Protein AF-A0AAV0XT22-F1 (afdb_monomer_lite)

Organism: NCBI:txid13131

Sequence (83 aa):
MKSENNEICYLEDCLTPKYFDSTVKCSMQIANYNKLTDSFASPFIILKLGHLINQCCDIAEFIKFKEQDGQSEKIKQEYEYII

pLDDT: mean 82.49, std 13.46, range [42.88, 97.12]

Structure (mmCIF, N/CA/C/O backbone):
data_AF-A0AAV0XT22-F1
#
_entry.id   AF-A0AAV0XT22-F1
#
loop_
_atom_site.group_PDB
_atom_site.id
_atom_site.type_symbol
_atom_site.label_atom_id
_atom_site.label_alt_id
_atom_site.label_comp_id
_atom_site.label_asym_id
_atom_site.label_entity_id
_atom_site.label_seq_id
_atom_site.pdbx_PDB_ins_code
_atom_site.Cartn_x
_atom_site.Cartn_y
_atom_site.Cartn_z
_atom_site.occupancy
_atom_site.B_iso_or_equiv
_atom_site.auth_seq_id
_atom_site.auth_comp_id
_atom_site.auth_asym_id
_atom_site.auth_atom_id
_atom_site.pdbx_PDB_model_num
ATOM 1 N N . MET A 1 1 ? -12.194 2.597 -20.091 1.00 42.88 1 MET A N 1
ATOM 2 C CA . MET A 1 1 ? -11.970 3.035 -18.697 1.00 42.88 1 MET A CA 1
ATOM 3 C C . MET A 1 1 ? -12.185 1.830 -17.804 1.00 42.88 1 MET A C 1
ATOM 5 O O . MET A 1 1 ? -13.194 1.159 -17.976 1.00 42.88 1 MET A O 1
ATOM 9 N N . LYS A 1 2 ? -11.212 1.468 -16.959 1.00 55.66 2 LYS A N 1
ATOM 10 C CA . LYS A 1 2 ? -11.447 0.434 -15.940 1.00 55.66 2 LYS A CA 1
ATOM 11 C C . LYS A 1 2 ? -12.440 1.023 -14.942 1.00 55.66 2 LYS A C 1
ATOM 13 O O . LYS A 1 2 ? -12.287 2.187 -14.600 1.00 55.66 2 LYS A O 1
ATOM 18 N N . SER A 1 3 ? -13.452 0.252 -14.563 1.00 63.31 3 SER A N 1
ATOM 19 C CA . SER A 1 3 ? -14.452 0.625 -13.563 1.00 63.31 3 SER A CA 1
ATOM 20 C C . SER A 1 3 ? -13.752 1.131 -12.303 1.00 63.31 3 SER A C 1
ATOM 22 O O . SER A 1 3 ? -13.072 0.359 -11.624 1.00 63.31 3 SER A O 1
ATOM 24 N N . GLU A 1 4 ? -13.856 2.433 -12.057 1.00 69.88 4 GLU A N 1
ATOM 25 C CA . GLU A 1 4 ? -13.406 3.057 -10.819 1.00 69.88 4 GLU A CA 1
ATOM 26 C C . GLU A 1 4 ? -14.219 2.469 -9.659 1.00 69.88 4 GLU A C 1
ATOM 28 O O . GLU A 1 4 ? -15.401 2.146 -9.815 1.00 69.88 4 GLU A O 1
ATOM 33 N N . ASN A 1 5 ? -13.566 2.243 -8.517 1.00 75.50 5 ASN A N 1
ATOM 34 C CA . ASN A 1 5 ? -14.271 1.781 -7.330 1.00 75.50 5 ASN A CA 1
ATOM 35 C C . ASN A 1 5 ? -14.975 2.980 -6.692 1.00 75.50 5 ASN A C 1
ATOM 37 O O . ASN A 1 5 ? -14.356 3.741 -5.953 1.00 75.50 5 ASN A O 1
ATOM 41 N N . ASN A 1 6 ? -16.267 3.126 -6.980 1.00 81.81 6 ASN A N 1
ATOM 42 C CA . ASN A 1 6 ? -17.089 4.230 -6.482 1.00 81.81 6 ASN A CA 1
ATOM 43 C C . ASN A 1 6 ? -17.345 4.171 -4.963 1.00 81.81 6 ASN A C 1
ATOM 45 O O . ASN A 1 6 ? -17.986 5.067 -4.426 1.00 81.81 6 ASN A O 1
ATOM 49 N N . GLU A 1 7 ? -16.877 3.127 -4.270 1.00 86.06 7 GLU A N 1
ATOM 50 C CA . GLU A 1 7 ? -16.968 3.001 -2.812 1.00 86.06 7 GLU A CA 1
ATOM 51 C C . GLU A 1 7 ? -15.755 3.595 -2.069 1.00 86.06 7 GLU A C 1
ATOM 53 O O . GLU A 1 7 ? -15.685 3.491 -0.842 1.00 86.06 7 GLU A O 1
ATOM 58 N N . ILE A 1 8 ? -14.779 4.159 -2.792 1.00 85.75 8 ILE A N 1
ATOM 59 C CA . ILE A 1 8 ? -13.631 4.881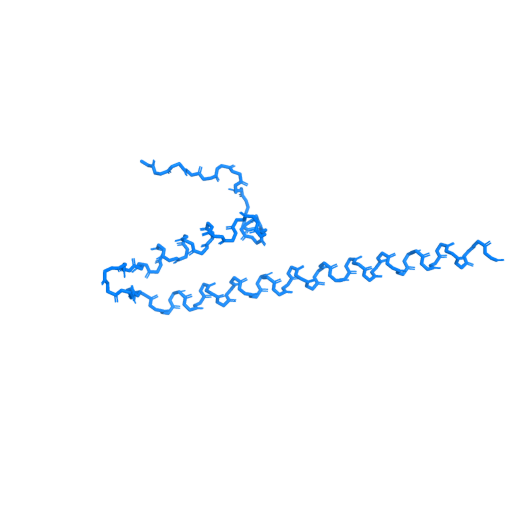 -2.229 1.00 85.75 8 ILE A CA 1
ATOM 60 C C . ILE A 1 8 ? -13.862 6.372 -2.481 1.00 85.75 8 ILE A C 1
ATOM 62 O O . ILE A 1 8 ? -13.679 6.850 -3.600 1.00 85.75 8 ILE A O 1
ATOM 66 N N . CYS A 1 9 ? -14.271 7.105 -1.448 1.00 85.62 9 CYS A N 1
ATOM 67 C CA . CYS A 1 9 ? -14.607 8.527 -1.545 1.00 85.62 9 CYS A CA 1
ATOM 68 C C . CYS A 1 9 ? -13.545 9.416 -0.888 1.00 85.62 9 CYS A C 1
ATOM 70 O O . CYS A 1 9 ? -13.319 10.544 -1.329 1.00 85.62 9 CYS A O 1
ATOM 72 N N . TYR A 1 10 ? -12.881 8.905 0.148 1.00 83.88 10 TYR A N 1
ATOM 73 C CA . TYR A 1 10 ? -11.906 9.623 0.958 1.00 83.88 10 TYR A CA 1
ATOM 74 C C . TYR A 1 10 ? -10.570 8.879 1.009 1.00 83.88 10 TYR A C 1
ATOM 76 O O . TYR A 1 10 ? -10.490 7.671 0.802 1.00 83.88 10 TYR A O 1
ATOM 84 N N . LEU A 1 11 ? -9.487 9.598 1.315 1.00 78.25 11 LEU A N 1
ATOM 85 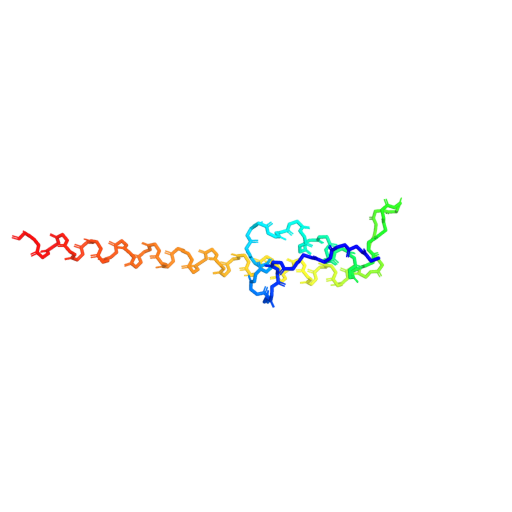C CA . LEU A 1 11 ? -8.153 8.995 1.431 1.00 78.25 11 LEU A CA 1
ATOM 86 C C . LEU A 1 11 ? -8.091 7.939 2.545 1.00 78.25 11 LEU A C 1
ATOM 88 O O . LEU A 1 11 ? -7.420 6.922 2.409 1.00 78.25 11 LEU A O 1
ATOM 92 N N . GLU A 1 12 ? -8.802 8.193 3.635 1.00 79.94 12 GLU A N 1
ATOM 93 C CA . GLU A 1 12 ? -8.939 7.295 4.782 1.00 79.94 12 GLU A CA 1
ATOM 94 C C . GLU A 1 12 ? -9.634 5.978 4.418 1.00 79.94 12 GLU A C 1
ATOM 96 O O . GLU A 1 12 ? -9.288 4.941 4.983 1.00 79.94 12 GLU A O 1
ATOM 101 N N . ASP A 1 13 ? -10.506 5.964 3.402 1.00 83.81 13 ASP A N 1
ATOM 102 C CA . ASP A 1 13 ? -11.084 4.717 2.902 1.00 83.81 13 ASP A CA 1
ATOM 103 C C . ASP A 1 13 ? -9.971 3.773 2.435 1.00 83.81 13 ASP A C 1
ATOM 105 O O . ASP A 1 13 ? -9.987 2.598 2.790 1.00 83.81 13 ASP A O 1
ATOM 109 N N . CYS A 1 14 ? -8.936 4.275 1.751 1.00 83.25 14 CYS A N 1
ATOM 110 C CA . CYS A 1 14 ? -7.791 3.476 1.288 1.00 83.25 14 CYS A CA 1
ATOM 111 C C . CYS A 1 14 ? -7.007 2.783 2.416 1.00 83.25 14 CYS A C 1
ATOM 113 O O . CYS A 1 14 ? -6.191 1.906 2.121 1.00 83.25 14 CYS A O 1
ATOM 115 N N . LEU A 1 15 ? -7.237 3.174 3.675 1.00 78.81 15 LEU A N 1
ATOM 116 C CA . LEU A 1 15 ? -6.642 2.577 4.871 1.00 78.81 15 LEU A CA 1
ATOM 117 C C . LEU A 1 15 ? -7.474 1.417 5.427 1.00 78.81 15 LEU A C 1
ATOM 119 O O . LEU A 1 15 ? -6.990 0.660 6.267 1.00 78.81 15 LEU A O 1
ATOM 123 N N . THR A 1 16 ? -8.716 1.239 4.966 1.00 82.69 16 THR A N 1
ATOM 124 C CA . THR A 1 16 ? -9.491 0.058 5.346 1.00 82.69 16 THR A CA 1
ATOM 125 C C . THR A 1 16 ? -8.926 -1.203 4.687 1.00 82.69 16 THR A C 1
ATOM 127 O O . THR A 1 16 ? -8.697 -1.217 3.472 1.00 82.69 16 THR A O 1
ATOM 130 N N . PRO A 1 17 ? -8.776 -2.314 5.440 1.00 84.00 17 PRO A N 1
ATOM 131 C CA . PRO A 1 17 ? -8.203 -3.554 4.914 1.00 84.00 17 PRO A CA 1
ATOM 132 C C . PRO A 1 17 ? -8.890 -4.073 3.644 1.00 84.00 17 PRO A C 1
ATOM 134 O O . PRO A 1 17 ? -8.228 -4.639 2.778 1.00 84.00 17 PRO A O 1
ATOM 137 N N . LYS A 1 18 ? -10.201 -3.826 3.487 1.00 86.50 18 LYS A N 1
ATOM 138 C CA . LYS A 1 18 ? -10.973 -4.234 2.300 1.00 86.50 18 LYS A CA 1
ATOM 139 C C . LYS A 1 18 ? -10.462 -3.639 0.983 1.00 86.50 18 LYS A C 1
ATOM 141 O O . LYS A 1 18 ? -10.728 -4.208 -0.071 1.00 86.50 18 LYS A O 1
ATOM 146 N N . TYR A 1 19 ? -9.743 -2.518 1.024 1.00 89.38 19 TYR A N 1
ATOM 147 C CA . TYR A 1 19 ? -9.215 -1.860 -0.169 1.00 89.38 19 TYR A CA 1
ATOM 148 C C . TYR A 1 19 ? -7.695 -1.972 -0.305 1.00 89.38 19 TYR A C 1
ATOM 150 O O . TYR A 1 19 ? -7.156 -1.454 -1.280 1.00 89.38 19 TYR A O 1
ATOM 158 N N . PHE A 1 20 ? -7.007 -2.688 0.594 1.00 87.00 20 PHE A N 1
ATOM 159 C CA . PHE A 1 20 ? -5.545 -2.806 0.593 1.00 87.00 20 PHE A CA 1
ATOM 160 C C . PHE A 1 20 ? -4.980 -3.223 -0.774 1.00 87.00 20 PHE A C 1
ATOM 162 O O . PHE A 1 20 ? -4.127 -2.532 -1.327 1.00 87.00 20 PHE A O 1
ATOM 169 N N . ASP A 1 21 ? -5.522 -4.282 -1.382 1.00 90.12 21 ASP A N 1
ATOM 170 C CA . ASP A 1 21 ? -5.081 -4.755 -2.702 1.00 90.12 21 ASP A CA 1
ATOM 171 C C . ASP A 1 21 ? -5.287 -3.709 -3.805 1.00 90.12 21 ASP A C 1
ATOM 173 O O . ASP A 1 21 ? -4.471 -3.581 -4.723 1.00 90.12 21 ASP A O 1
ATOM 177 N N . SER A 1 22 ? -6.377 -2.940 -3.718 1.00 90.88 22 SER A N 1
ATOM 178 C CA . SER A 1 22 ? -6.652 -1.845 -4.653 1.00 90.88 22 SER A CA 1
ATOM 179 C C . SER A 1 22 ? -5.640 -0.719 -4.472 1.00 90.88 22 SER A C 1
ATOM 181 O O . SER A 1 22 ? -5.070 -0.258 -5.460 1.00 90.88 22 SER A O 1
ATOM 183 N N . THR A 1 23 ? -5.350 -0.339 -3.226 1.00 90.62 23 THR A N 1
ATOM 184 C CA . THR A 1 23 ? -4.333 0.657 -2.879 1.00 90.62 23 THR A CA 1
ATOM 185 C C . THR A 1 23 ? -2.957 0.231 -3.394 1.00 90.62 23 THR A C 1
ATOM 187 O O . THR A 1 23 ? -2.337 0.983 -4.144 1.00 90.62 23 THR A O 1
ATOM 190 N N . VAL A 1 24 ? -2.517 -1.001 -3.109 1.00 91.50 24 VAL A N 1
ATOM 191 C CA . VAL A 1 24 ? -1.232 -1.553 -3.581 1.00 91.50 24 VAL A CA 1
ATOM 192 C C . VAL A 1 24 ? -1.155 -1.535 -5.104 1.00 91.50 24 VAL A C 1
ATOM 194 O O . VAL A 1 24 ? -0.178 -1.054 -5.681 1.00 91.50 24 VAL A O 1
ATOM 197 N N . LYS A 1 25 ? -2.203 -2.001 -5.785 1.00 92.12 25 LYS A N 1
ATOM 198 C CA . LYS A 1 25 ? -2.258 -2.015 -7.248 1.00 92.12 25 LYS A CA 1
ATOM 199 C C . LYS A 1 25 ? -2.170 -0.609 -7.839 1.00 92.12 25 LYS A C 1
ATOM 201 O O . LYS A 1 25 ? -1.434 -0.414 -8.807 1.00 92.12 25 LYS A O 1
ATOM 206 N N . CYS A 1 26 ? -2.876 0.364 -7.267 1.00 91.69 26 CYS A N 1
ATOM 207 C CA . CYS A 1 26 ? -2.783 1.765 -7.673 1.00 91.69 26 CYS A CA 1
ATOM 208 C C . CYS A 1 26 ? -1.372 2.322 -7.437 1.00 91.69 26 CYS A C 1
ATOM 210 O O . CYS A 1 26 ? -0.813 2.959 -8.328 1.00 91.69 26 CYS A O 1
ATOM 212 N N . SER A 1 27 ? -0.737 2.018 -6.300 1.00 92.88 27 SER A N 1
ATOM 213 C CA . SER A 1 27 ? 0.651 2.415 -6.027 1.00 92.88 27 SER A CA 1
ATOM 214 C C . SER A 1 27 ? 1.632 1.838 -7.047 1.00 92.88 27 SER A C 1
ATOM 216 O O . SER A 1 27 ? 2.509 2.553 -7.532 1.00 92.88 27 SER A O 1
ATOM 218 N N . MET A 1 28 ? 1.457 0.572 -7.439 1.00 94.38 28 MET A N 1
ATOM 219 C CA . MET A 1 28 ? 2.265 -0.057 -8.487 1.00 94.38 28 MET A CA 1
ATOM 220 C C . MET A 1 28 ? 2.074 0.623 -9.846 1.00 94.38 28 MET A C 1
ATOM 222 O O . MET A 1 28 ? 3.039 0.784 -10.593 1.00 94.38 28 MET A O 1
ATOM 226 N N . GLN A 1 29 ? 0.848 1.044 -10.171 1.00 94.44 29 GLN A N 1
ATOM 227 C CA . GLN A 1 29 ? 0.567 1.790 -11.399 1.00 94.44 29 GLN A CA 1
ATOM 228 C C . GLN A 1 29 ? 1.234 3.168 -11.389 1.00 94.44 29 GLN A C 1
ATOM 230 O O . GLN A 1 29 ? 1.893 3.519 -12.362 1.00 94.44 29 GLN A O 1
ATOM 235 N N . ILE A 1 30 ? 1.128 3.913 -10.286 1.00 94.06 30 ILE A N 1
ATOM 236 C CA . ILE A 1 30 ? 1.762 5.233 -10.125 1.00 94.06 30 ILE A CA 1
ATOM 237 C C . ILE A 1 30 ? 3.289 5.128 -10.241 1.00 94.06 30 ILE A C 1
ATOM 239 O O . ILE A 1 30 ? 3.930 5.976 -10.857 1.00 94.06 30 ILE A O 1
ATOM 243 N N . ALA A 1 31 ? 3.882 4.068 -9.692 1.00 96.00 31 ALA A N 1
ATOM 244 C CA . ALA A 1 31 ? 5.318 3.814 -9.777 1.00 96.00 31 ALA A CA 1
ATOM 245 C C . ALA A 1 31 ? 5.772 3.177 -11.107 1.00 96.00 31 ALA A C 1
ATOM 247 O O . ALA A 1 31 ? 6.949 2.821 -11.241 1.00 96.00 31 ALA A O 1
ATOM 248 N N . ASN A 1 32 ? 4.866 3.045 -12.086 1.00 96.19 32 ASN A N 1
ATOM 249 C CA . ASN A 1 32 ? 5.117 2.459 -13.403 1.00 96.19 32 ASN A CA 1
ATOM 250 C C . ASN A 1 32 ? 5.747 1.060 -13.314 1.00 96.19 32 ASN A C 1
ATOM 252 O O . ASN A 1 32 ? 6.822 0.805 -13.863 1.00 96.19 32 ASN A O 1
ATOM 256 N N . TYR A 1 33 ? 5.090 0.156 -12.586 1.00 97.12 33 TYR A N 1
ATOM 257 C CA . TYR A 1 33 ? 5.503 -1.241 -12.500 1.00 97.12 33 TYR A CA 1
ATOM 258 C C . TYR A 1 33 ? 5.412 -1.953 -13.856 1.00 97.12 33 TYR A C 1
ATOM 260 O O . TYR A 1 33 ? 4.354 -1.992 -14.492 1.00 97.12 33 TYR A O 1
ATOM 268 N N . ASN A 1 34 ? 6.513 -2.576 -14.262 1.00 96.31 34 ASN A N 1
ATOM 269 C CA . ASN A 1 34 ? 6.617 -3.410 -15.444 1.00 96.31 34 ASN A CA 1
ATOM 270 C C . ASN A 1 34 ? 6.636 -4.889 -15.045 1.00 96.31 34 ASN A C 1
ATOM 272 O O . ASN A 1 34 ? 7.605 -5.385 -14.478 1.00 96.31 34 ASN A O 1
ATOM 276 N N . LYS A 1 35 ? 5.572 -5.605 -15.417 1.00 94.81 35 LYS A N 1
ATOM 277 C CA . LYS A 1 35 ? 5.415 -7.041 -15.149 1.00 94.81 35 LYS A CA 1
ATOM 278 C C . LYS A 1 35 ? 6.400 -7.932 -15.904 1.00 94.81 35 LYS A C 1
ATOM 280 O O . LYS A 1 35 ? 6.673 -9.030 -15.445 1.00 94.81 35 LYS A O 1
ATOM 285 N N . LEU A 1 36 ? 6.880 -7.506 -17.074 1.00 96.88 36 LEU A N 1
ATOM 286 C CA . LEU A 1 36 ? 7.778 -8.319 -17.904 1.00 96.88 36 LEU A CA 1
ATOM 287 C C . LEU A 1 36 ? 9.192 -8.359 -17.324 1.00 96.88 36 LEU A C 1
ATOM 289 O O . LEU A 1 36 ? 9.880 -9.365 -17.450 1.00 96.88 36 LEU A O 1
ATOM 293 N N . THR A 1 37 ? 9.617 -7.255 -16.711 1.00 96.56 37 THR A N 1
ATOM 294 C CA . THR A 1 37 ? 10.963 -7.079 -16.152 1.00 96.56 37 THR A CA 1
ATOM 295 C C . THR A 1 37 ? 10.988 -7.106 -14.628 1.00 96.56 37 THR A C 1
ATOM 297 O O . THR A 1 37 ? 12.050 -6.902 -14.053 1.00 96.56 37 THR A O 1
ATOM 300 N N . ASP A 1 38 ? 9.827 -7.299 -13.995 1.00 94.75 38 ASP A N 1
ATOM 301 C CA . ASP A 1 38 ? 9.612 -7.218 -12.547 1.00 94.75 38 ASP A CA 1
ATOM 302 C C . ASP A 1 38 ? 10.289 -5.996 -11.906 1.00 94.75 38 ASP A C 1
ATOM 304 O O . ASP A 1 38 ? 11.058 -6.082 -10.951 1.00 94.75 38 ASP A O 1
ATOM 308 N N . SER A 1 39 ? 10.062 -4.822 -12.498 1.00 95.94 39 SER A N 1
ATOM 309 C CA . SER A 1 39 ? 10.761 -3.604 -12.094 1.00 95.94 39 SER A CA 1
ATOM 310 C C . SER A 1 39 ? 9.857 -2.384 -12.089 1.00 95.94 39 SER A C 1
ATOM 312 O O . SER A 1 39 ? 8.884 -2.285 -12.834 1.00 95.94 39 SER A O 1
ATOM 314 N N . PHE A 1 40 ? 10.187 -1.427 -11.227 1.00 96.56 40 PHE A N 1
ATOM 315 C CA . PHE A 1 40 ? 9.510 -0.138 -11.161 1.00 96.56 40 PHE A CA 1
ATOM 316 C C . PHE A 1 40 ? 10.331 0.896 -11.919 1.00 96.56 40 PHE A C 1
ATOM 318 O O . PHE A 1 40 ? 11.513 1.073 -11.621 1.00 96.56 40 PHE A O 1
ATOM 325 N N . ALA A 1 41 ? 9.715 1.630 -12.849 1.00 96.25 41 ALA A N 1
ATOM 326 C CA . ALA A 1 41 ? 10.406 2.748 -13.498 1.00 96.25 41 ALA A CA 1
ATOM 327 C C . ALA A 1 41 ? 10.674 3.902 -12.514 1.00 96.25 41 ALA A C 1
ATOM 329 O O . ALA A 1 41 ? 11.539 4.743 -12.748 1.00 96.25 41 ALA A O 1
ATOM 330 N N . SER A 1 42 ? 9.951 3.947 -11.390 1.00 95.56 42 SER A N 1
ATOM 331 C CA . SER A 1 42 ? 10.183 4.906 -10.308 1.00 95.56 42 SER A CA 1
ATOM 332 C C . SER A 1 42 ? 10.314 4.207 -8.946 1.00 95.56 42 SER A C 1
ATOM 334 O O . SER A 1 42 ? 9.392 4.274 -8.129 1.00 95.56 42 SER A O 1
ATOM 336 N N . PRO A 1 43 ? 11.469 3.570 -8.654 1.00 94.06 43 PRO A N 1
ATOM 337 C CA . PRO A 1 43 ? 11.690 2.832 -7.405 1.00 94.06 43 PRO A CA 1
ATOM 338 C C . PRO A 1 43 ? 11.502 3.691 -6.148 1.00 94.06 43 PRO A C 1
ATOM 340 O O . PRO A 1 43 ? 10.932 3.257 -5.154 1.00 94.06 43 PRO A O 1
ATOM 343 N N . PHE A 1 44 ? 11.922 4.954 -6.203 1.00 95.75 44 PHE A N 1
ATOM 344 C CA . PHE A 1 44 ? 11.757 5.887 -5.089 1.00 95.75 44 PHE A CA 1
ATOM 345 C C . PHE A 1 44 ? 10.286 6.151 -4.741 1.00 95.75 44 PHE A C 1
ATOM 347 O O . PHE A 1 44 ? 9.938 6.284 -3.568 1.00 95.75 44 PHE A O 1
ATOM 354 N N . ILE A 1 45 ? 9.420 6.212 -5.756 1.00 94.69 45 ILE A N 1
ATOM 355 C CA . ILE A 1 45 ? 7.988 6.444 -5.564 1.00 94.69 45 ILE A CA 1
ATOM 356 C C . ILE A 1 45 ? 7.356 5.237 -4.875 1.00 94.69 45 ILE A C 1
ATOM 358 O O . ILE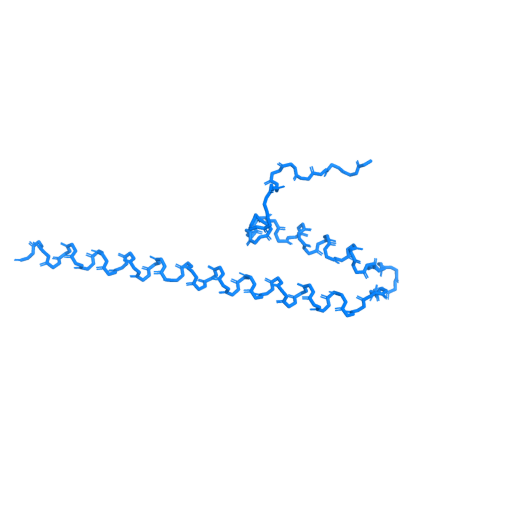 A 1 45 ? 6.665 5.423 -3.877 1.00 94.69 45 ILE A O 1
ATOM 362 N N . ILE A 1 46 ? 7.624 4.012 -5.345 1.00 95.69 46 ILE A N 1
ATOM 363 C CA . ILE A 1 46 ? 7.043 2.818 -4.714 1.00 95.69 46 ILE A CA 1
ATOM 364 C C . ILE A 1 46 ? 7.541 2.631 -3.278 1.00 95.69 46 ILE A C 1
ATOM 366 O O . ILE A 1 46 ? 6.745 2.294 -2.408 1.00 95.69 46 ILE A O 1
ATOM 370 N N . LEU A 1 47 ? 8.816 2.924 -2.998 1.00 95.62 47 LEU A N 1
ATOM 371 C CA . LEU A 1 47 ? 9.358 2.855 -1.639 1.00 95.62 47 LEU A CA 1
ATOM 372 C C . LEU A 1 47 ? 8.656 3.844 -0.704 1.00 95.62 47 LEU A C 1
ATOM 374 O O . LEU A 1 47 ? 8.240 3.466 0.391 1.00 95.62 47 LEU A O 1
ATOM 378 N N . LYS A 1 48 ? 8.470 5.094 -1.149 1.00 95.38 48 LYS A N 1
ATOM 379 C CA . LYS A 1 48 ? 7.738 6.109 -0.382 1.00 95.38 48 LYS A CA 1
ATOM 380 C C . LYS A 1 48 ? 6.281 5.730 -0.156 1.00 95.38 48 LYS A C 1
ATOM 382 O O . LYS A 1 48 ? 5.805 5.837 0.966 1.00 95.38 48 LYS A O 1
ATOM 387 N N . LEU A 1 49 ? 5.584 5.287 -1.201 1.00 92.69 49 LEU A N 1
ATOM 388 C CA . LEU A 1 49 ? 4.184 4.874 -1.096 1.00 92.69 49 LEU A CA 1
ATOM 389 C C . LEU A 1 49 ? 4.028 3.678 -0.156 1.00 92.69 49 LEU A C 1
ATOM 391 O O . LEU A 1 49 ? 3.156 3.704 0.703 1.00 92.69 49 LEU A O 1
ATOM 395 N N . GLY A 1 50 ? 4.909 2.680 -0.255 1.00 92.12 50 GLY A N 1
ATOM 396 C CA . GLY A 1 50 ? 4.914 1.536 0.655 1.00 92.12 50 GLY A CA 1
ATOM 397 C C . GLY A 1 50 ? 5.129 1.946 2.114 1.00 92.12 50 GLY A C 1
ATOM 398 O O . GLY A 1 50 ? 4.401 1.488 2.987 1.00 92.12 50 GLY A O 1
ATOM 399 N N . HIS A 1 51 ? 6.074 2.856 2.383 1.00 92.81 51 HIS A N 1
ATOM 400 C CA . HIS A 1 51 ? 6.274 3.396 3.733 1.00 92.81 51 HIS A CA 1
ATOM 401 C C . HIS A 1 51 ? 5.040 4.131 4.260 1.00 92.81 51 HIS A C 1
ATOM 403 O O . HIS A 1 51 ? 4.630 3.879 5.387 1.00 92.81 51 HIS A O 1
ATOM 409 N N . LEU A 1 52 ? 4.434 5.003 3.452 1.00 90.25 52 LEU A N 1
ATOM 410 C CA . LEU A 1 52 ? 3.243 5.751 3.858 1.00 90.25 52 LEU A CA 1
ATOM 411 C C . LEU A 1 52 ? 2.063 4.822 4.158 1.00 90.25 52 LEU A C 1
ATOM 413 O O . LEU A 1 52 ? 1.403 4.998 5.176 1.00 90.25 52 LEU A O 1
ATOM 417 N N . ILE A 1 53 ? 1.829 3.810 3.314 1.00 89.69 53 ILE A N 1
ATOM 418 C CA . ILE A 1 53 ? 0.777 2.809 3.540 1.00 89.69 53 ILE A CA 1
ATOM 419 C C . ILE A 1 53 ? 1.010 2.082 4.868 1.00 89.69 53 ILE A C 1
ATOM 421 O O . ILE A 1 53 ? 0.083 1.989 5.668 1.00 89.69 53 ILE A O 1
ATOM 425 N N . ASN A 1 54 ? 2.240 1.632 5.139 1.00 88.88 54 ASN A N 1
ATOM 426 C CA . ASN A 1 54 ? 2.569 0.968 6.403 1.00 88.88 54 ASN A CA 1
ATOM 427 C C . ASN A 1 54 ? 2.338 1.884 7.610 1.00 88.88 54 ASN A C 1
ATOM 429 O O . ASN A 1 54 ? 1.683 1.476 8.560 1.00 88.88 54 ASN A O 1
ATOM 433 N N . GLN A 1 55 ? 2.788 3.140 7.548 1.00 89.12 55 GLN A N 1
ATOM 434 C CA . GLN A 1 55 ? 2.563 4.099 8.633 1.00 89.12 55 GLN A CA 1
ATOM 435 C C . GLN A 1 55 ? 1.074 4.328 8.903 1.00 89.12 55 GLN A C 1
ATOM 437 O O . GLN A 1 55 ? 0.661 4.443 10.055 1.00 89.12 55 GLN A O 1
ATOM 442 N N . CYS A 1 56 ? 0.251 4.391 7.856 1.00 86.94 56 CYS A N 1
ATOM 443 C CA . CYS A 1 56 ? -1.188 4.505 8.029 1.00 86.94 56 CYS A CA 1
ATOM 444 C C . CYS A 1 56 ? -1.799 3.256 8.683 1.00 86.94 56 CYS A C 1
ATOM 446 O O . CYS A 1 56 ? -2.693 3.404 9.515 1.00 86.94 56 CYS A O 1
ATOM 448 N N . CYS A 1 57 ? -1.310 2.056 8.355 1.00 83.94 57 CYS A N 1
ATOM 449 C CA . CYS A 1 57 ? -1.711 0.819 9.030 1.00 83.94 57 CYS A CA 1
ATOM 450 C C . CYS A 1 57 ? -1.337 0.843 10.519 1.00 83.94 57 CYS A C 1
ATOM 452 O O . CYS A 1 57 ? -2.200 0.569 11.348 1.00 83.94 57 CYS A O 1
ATOM 454 N N . ASP A 1 58 ? -0.108 1.243 10.858 1.00 86.62 58 ASP A N 1
ATOM 455 C CA . ASP A 1 58 ? 0.364 1.334 12.248 1.00 86.62 58 ASP A CA 1
ATOM 456 C C . ASP A 1 58 ? -0.497 2.311 13.069 1.00 86.62 58 ASP A C 1
ATOM 458 O O . ASP A 1 58 ? -0.889 2.032 14.204 1.00 86.62 58 ASP A O 1
ATOM 462 N N . ILE A 1 59 ? -0.839 3.466 12.484 1.00 85.12 59 ILE A N 1
ATOM 463 C CA . ILE A 1 59 ? -1.719 4.461 13.113 1.00 85.12 59 ILE A CA 1
ATOM 464 C C . ILE A 1 59 ? -3.125 3.888 13.317 1.00 85.12 59 ILE A C 1
ATOM 466 O O . ILE A 1 59 ? -3.692 4.040 14.400 1.00 85.12 59 ILE A O 1
ATOM 470 N N . ALA A 1 60 ? -3.694 3.235 12.301 1.00 82.56 60 ALA A N 1
ATOM 471 C CA . ALA A 1 60 ? -5.024 2.636 12.388 1.00 82.56 60 ALA A CA 1
ATOM 472 C C . ALA A 1 60 ? -5.082 1.525 13.451 1.00 82.56 60 ALA A C 1
ATOM 474 O O . ALA A 1 60 ? -6.040 1.454 14.224 1.00 82.56 60 ALA A O 1
ATOM 475 N N . GLU A 1 61 ? -4.044 0.693 13.531 1.00 84.56 61 GLU A N 1
ATOM 476 C CA . GLU A 1 61 ? -3.894 -0.338 14.556 1.00 84.56 61 GLU A CA 1
ATOM 477 C C . GLU A 1 61 ? -3.811 0.277 15.960 1.00 84.56 61 GLU A C 1
ATOM 479 O O . GLU A 1 61 ? -4.550 -0.126 16.860 1.00 84.56 61 GLU A O 1
ATOM 484 N N . PHE A 1 62 ? -2.992 1.315 16.143 1.00 85.00 62 PHE A N 1
ATOM 485 C CA . PHE A 1 62 ? -2.879 2.017 17.420 1.00 85.00 62 PHE A CA 1
ATOM 486 C C . PHE A 1 62 ? -4.192 2.672 17.869 1.00 85.00 62 PHE A C 1
ATOM 488 O O . PHE A 1 62 ? -4.553 2.583 1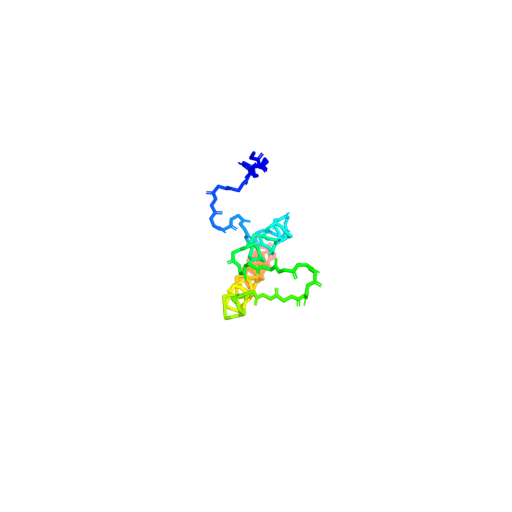9.045 1.00 85.00 62 PHE A O 1
ATOM 495 N N . ILE A 1 63 ? -4.924 3.321 16.955 1.00 82.06 63 ILE A N 1
ATOM 496 C CA . ILE A 1 63 ? -6.243 3.906 17.250 1.00 82.06 63 ILE A CA 1
ATOM 497 C C . ILE A 1 63 ? -7.199 2.815 17.734 1.00 82.06 63 ILE A C 1
ATOM 499 O O . ILE A 1 63 ? -7.837 2.976 18.774 1.00 82.06 63 ILE A O 1
ATOM 503 N N . LYS A 1 64 ? -7.232 1.672 17.043 1.00 83.00 64 LYS A N 1
ATOM 504 C CA . LYS A 1 64 ? -8.078 0.536 17.414 1.00 83.00 64 LYS A CA 1
ATOM 505 C C . LYS A 1 64 ? -7.730 -0.026 18.793 1.00 83.00 64 LYS A C 1
ATOM 507 O O . LYS A 1 64 ? -8.635 -0.318 19.571 1.00 83.00 64 LYS A O 1
ATOM 512 N N . PHE A 1 65 ? -6.444 -0.143 19.125 1.00 83.94 65 PHE A N 1
ATOM 513 C CA . PHE A 1 65 ? -6.023 -0.561 20.465 1.00 83.94 65 PHE A CA 1
ATOM 514 C C . PHE A 1 65 ? -6.431 0.445 21.543 1.00 83.94 65 PHE A C 1
ATOM 516 O O . PHE A 1 65 ? -6.958 0.043 22.577 1.00 83.94 65 PHE A O 1
ATOM 523 N N . LYS A 1 66 ? -6.279 1.751 21.295 1.00 81.44 66 LYS A N 1
ATOM 524 C CA . LYS A 1 66 ? -6.748 2.791 22.225 1.00 81.44 66 LYS A CA 1
ATOM 525 C C . LYS A 1 66 ? -8.252 2.740 22.470 1.00 81.44 66 LYS A C 1
ATOM 527 O O . LYS A 1 66 ? -8.695 2.943 23.598 1.00 81.44 66 LYS A O 1
ATOM 532 N N . GLU A 1 67 ? -9.040 2.486 21.432 1.00 81.12 67 GLU A N 1
ATOM 533 C CA . GLU A 1 67 ? -10.489 2.331 21.563 1.00 81.12 67 GLU A CA 1
ATOM 534 C C . GLU A 1 67 ? -10.859 1.094 22.392 1.00 81.12 67 GLU A C 1
ATOM 536 O O . GLU A 1 67 ? -11.774 1.164 23.214 1.00 81.12 67 GLU A O 1
ATOM 541 N N . GLN A 1 68 ? -10.131 -0.015 22.230 1.00 76.81 68 GLN A N 1
ATOM 542 C CA . GLN A 1 68 ? -10.319 -1.236 23.023 1.00 76.81 68 GLN A CA 1
ATOM 543 C C . GLN A 1 68 ? -9.928 -1.053 24.495 1.00 76.81 68 GLN A C 1
ATOM 545 O O . GLN A 1 68 ? -10.666 -1.493 25.382 1.00 76.81 68 GLN A O 1
ATOM 550 N N . ASP A 1 69 ? -8.819 -0.368 24.772 1.00 73.38 69 ASP A N 1
ATOM 551 C CA . ASP A 1 69 ? -8.404 -0.034 26.139 1.00 73.38 69 ASP A CA 1
ATOM 552 C C . ASP A 1 69 ? -9.419 0.897 26.810 1.00 73.38 69 ASP A C 1
ATOM 554 O O . ASP A 1 69 ? -9.891 0.612 27.912 1.00 73.38 69 ASP A O 1
ATOM 558 N N . GLY A 1 70 ? -9.855 1.951 26.113 1.00 67.81 70 GLY A N 1
ATOM 559 C CA . GLY A 1 70 ? -10.864 2.876 26.630 1.00 67.81 70 GLY A CA 1
ATOM 560 C C . GLY A 1 70 ? -12.229 2.219 26.874 1.00 67.81 70 GLY A C 1
ATOM 561 O O . GLY A 1 70 ? -12.942 2.597 27.803 1.00 67.81 70 GLY A O 1
ATOM 562 N N . GLN A 1 71 ? -12.611 1.212 26.080 1.00 62.16 71 GLN A N 1
ATOM 563 C CA . GLN A 1 71 ? -13.798 0.391 26.355 1.00 62.16 71 GLN A CA 1
ATOM 564 C C . GLN A 1 71 ? -13.600 -0.506 27.581 1.00 62.16 71 GLN A C 1
ATOM 566 O O . GLN A 1 71 ? -14.503 -0.620 28.409 1.00 62.16 71 GLN A O 1
ATOM 571 N N . SER A 1 72 ? -12.417 -1.098 27.735 1.00 61.22 72 SER A N 1
ATOM 572 C CA . SER A 1 72 ? -12.084 -1.952 28.878 1.00 61.22 72 SER A CA 1
ATOM 573 C C . SER A 1 72 ? -12.079 -1.177 30.201 1.00 61.22 72 SER A C 1
ATOM 575 O O . SER A 1 72 ? -12.518 -1.706 31.222 1.00 61.22 72 SER A O 1
ATOM 577 N N . GLU A 1 73 ? -11.637 0.083 30.199 1.00 62.22 73 GLU A N 1
ATOM 578 C CA . GLU A 1 73 ? -11.701 0.974 31.366 1.00 62.22 73 GLU A CA 1
ATOM 579 C C . GLU A 1 73 ? -13.135 1.375 31.725 1.00 62.22 73 GLU A C 1
ATOM 581 O O . GLU A 1 73 ? -13.499 1.328 32.899 1.00 62.22 73 GLU A O 1
ATOM 586 N N . LYS A 1 74 ? -13.978 1.696 30.733 1.00 64.38 74 LYS A N 1
ATOM 587 C CA . LYS A 1 74 ? -15.401 2.006 30.969 1.00 64.38 74 LYS A CA 1
ATOM 588 C C . LYS A 1 74 ? -16.157 0.827 31.574 1.00 64.38 74 LYS A C 1
ATOM 590 O O . LYS A 1 74 ? -16.907 1.010 32.526 1.00 64.38 74 LYS A O 1
ATOM 595 N N . ILE A 1 75 ? -15.912 -0.381 31.069 1.00 65.00 75 ILE A N 1
ATOM 596 C CA . ILE A 1 75 ? -16.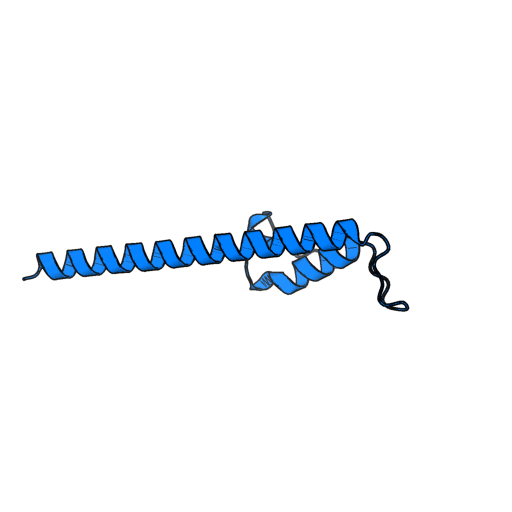523 -1.606 31.594 1.00 65.00 75 ILE A CA 1
ATOM 597 C C . ILE A 1 75 ? -16.075 -1.853 33.044 1.00 65.00 75 ILE A C 1
ATOM 599 O O . ILE A 1 75 ? -16.902 -2.161 33.896 1.00 65.00 75 ILE A O 1
ATOM 603 N N . LYS A 1 76 ? -14.784 -1.676 33.365 1.00 60.94 76 LYS A N 1
ATOM 604 C CA . LYS A 1 76 ? -14.288 -1.803 34.749 1.00 60.94 76 LYS A CA 1
ATOM 605 C C . LYS A 1 76 ? -14.943 -0.797 35.699 1.00 60.94 76 LYS A C 1
ATOM 607 O O . LYS A 1 76 ? -15.340 -1.189 36.791 1.00 60.94 76 LYS A O 1
ATOM 612 N N . GLN A 1 77 ? -15.101 0.457 35.272 1.00 59.22 77 GLN A N 1
ATOM 613 C CA . GLN A 1 77 ? -15.780 1.489 36.063 1.00 59.22 77 GLN A CA 1
ATOM 614 C C . GLN A 1 77 ? -17.264 1.172 36.293 1.00 59.22 77 GLN A C 1
ATOM 616 O O . GLN A 1 77 ? -17.764 1.392 37.392 1.00 59.22 77 GLN A O 1
ATOM 621 N N . GLU A 1 78 ? -17.969 0.623 35.298 1.00 58.97 78 GLU A N 1
ATOM 622 C CA . GLU A 1 78 ? -19.360 0.181 35.472 1.00 58.97 78 GLU A CA 1
ATOM 623 C C . GLU A 1 78 ? -19.483 -0.961 36.490 1.00 58.97 78 GLU A C 1
ATOM 625 O O . GLU A 1 78 ? -20.392 -0.933 37.316 1.00 58.97 78 GLU A O 1
ATOM 630 N N . TYR A 1 79 ? -18.562 -1.933 36.494 1.00 59.53 79 TYR A N 1
ATOM 631 C CA . TYR A 1 79 ? -18.579 -3.017 37.485 1.00 59.53 79 TYR A CA 1
ATOM 632 C C . TYR A 1 79 ? -18.178 -2.562 38.897 1.00 59.53 79 TYR A C 1
ATOM 634 O O . TYR A 1 79 ? -18.743 -3.072 39.860 1.00 59.53 79 TYR A O 1
ATOM 642 N N . GLU A 1 80 ? -17.259 -1.602 39.048 1.00 59.25 80 GLU A N 1
ATOM 643 C CA . GLU A 1 80 ? -16.918 -1.025 40.361 1.00 59.25 80 GLU A CA 1
ATOM 644 C C . GLU A 1 80 ? -18.066 -0.214 40.980 1.00 59.25 80 GLU A C 1
ATOM 646 O O . GLU A 1 80 ? -18.138 -0.115 42.199 1.00 59.25 80 GLU A O 1
ATOM 651 N N . TYR A 1 81 ? -18.984 0.337 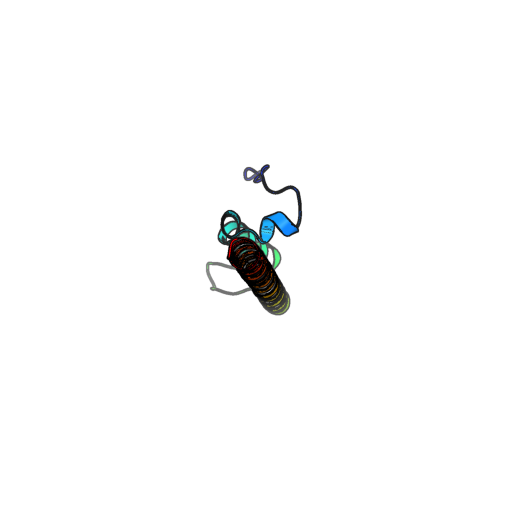40.177 1.00 56.34 81 TYR A N 1
ATOM 652 C CA . TYR A 1 81 ? -20.137 1.099 40.679 1.00 56.34 81 TYR A CA 1
ATOM 653 C C . TYR A 1 81 ? -21.323 0.217 41.118 1.00 56.34 81 TYR A C 1
ATOM 655 O O . TYR A 1 81 ? -22.281 0.717 41.708 1.00 56.34 81 TYR A O 1
ATOM 663 N N . ILE A 1 82 ? -21.296 -1.080 40.788 1.00 57.19 82 ILE A N 1
ATOM 664 C CA . ILE A 1 82 ? -22.380 -2.041 41.066 1.00 57.19 82 ILE A CA 1
ATOM 665 C C . ILE A 1 82 ? -22.118 -2.854 42.356 1.00 57.19 82 ILE A C 1
ATOM 667 O O . ILE A 1 82 ? -23.034 -3.517 42.848 1.00 57.19 82 ILE A O 1
ATOM 671 N N . ILE A 1 83 ? -20.908 -2.788 42.927 1.00 49.56 83 ILE A N 1
ATOM 672 C CA . ILE A 1 83 ? -20.519 -3.440 44.196 1.00 49.56 83 ILE A CA 1
ATOM 673 C C . ILE A 1 83 ? -20.555 -2.416 45.333 1.00 49.56 83 ILE A C 1
ATOM 675 O O . ILE A 1 83 ? -21.074 -2.769 46.417 1.00 49.56 83 ILE A O 1
#

Foldseek 3Di:
DPDDPPVCDDPVVCLPPVCVVVLLVVQCVVQCQDPVVRDGPRPVSSVVSVVVSVVSNVVVVVVVVVVVVVVVVVVVVVVVVVD

Radius of gyration: 19.5 Å; chains: 1; bounding box: 34×18×63 Å

Secondary structure (DSSP, 8-state):
-----TT--STTGGGSGGGHHHHHHHHHHHTTEETTTTEES-HHHHHHHHHHHHHHHHHHHHHHHHHHHHHHHHHHHHHHT--